Protein AF-A0A3D0T2S0-F1 (afdb_monomer_lite)

Sequence (102 aa):
MVLVGLLALAGGIALRSLQPLTLNTVQGQPFSWQSEQWTVVNFFAEWCQPCLREIPELNHVYNDQQFRVLGVSFDELDNEALSGVVARQNIRFPVVISEAVA

Foldseek 3Di:
DVVVVVVVVVVVVVVVVDDFDWAQFLVRDIDTDDPVFAEAEQEDEPPRVVSLVCQVVLVVVCVVVNHAYEYEYADPDDSVVVVVVCVVSVRPHTYHYPDPPD

Secondary structure (DSSP, 8-state):
-HHHHHHHHHHHHHHGGG---EE--TTS--EE--TTS-EEEEEE-TT-HHHHHHHHHHHHHHHTSSSEEEEEE-S---HHHHHHHHHHTT--S-EEESS---

Radius of gyration: 18.54 Å; chains: 1; bounding box: 30×46×54 Å

Structure (mmCIF, N/CA/C/O backbone):
data_AF-A0A3D0T2S0-F1
#
_entry.id   AF-A0A3D0T2S0-F1
#
loop_
_atom_site.group_PDB
_atom_site.id
_atom_site.type_symbol
_atom_site.label_atom_id
_atom_site.label_alt_id
_atom_site.label_comp_id
_atom_site.label_asym_id
_atom_site.label_entity_id
_atom_site.label_seq_id
_atom_site.pdbx_PDB_ins_code
_atom_site.Cartn_x
_atom_site.Cartn_y
_atom_site.Cartn_z
_atom_site.occupancy
_atom_site.B_iso_or_equiv
_atom_site.auth_seq_id
_atom_site.auth_comp_id
_atom_site.auth_asym_id
_atom_site.auth_atom_id
_atom_site.pdbx_PDB_model_num
ATOM 1 N N . MET A 1 1 ? 2.725 31.513 39.242 1.00 60.69 1 MET A N 1
ATOM 2 C CA . MET A 1 1 ? 3.472 31.310 37.977 1.00 60.69 1 MET A CA 1
ATOM 3 C C . MET A 1 1 ? 3.993 29.879 37.812 1.00 60.69 1 MET A C 1
ATOM 5 O O . MET A 1 1 ? 3.840 29.342 36.729 1.00 60.69 1 MET A O 1
ATOM 9 N N . VAL A 1 2 ? 4.512 29.220 38.860 1.00 59.00 2 VAL A N 1
ATOM 10 C CA . VAL A 1 2 ? 4.987 27.815 38.787 1.00 59.00 2 VAL A CA 1
ATOM 11 C C . VAL A 1 2 ? 3.860 26.806 38.492 1.00 59.00 2 VAL A C 1
ATOM 13 O O . VAL A 1 2 ? 4.041 25.901 37.686 1.00 59.00 2 VAL A O 1
ATOM 16 N N . LEU A 1 3 ? 2.664 27.008 39.064 1.00 56.19 3 LEU A N 1
ATOM 17 C CA . LEU A 1 3 ? 1.508 26.119 38.858 1.00 56.19 3 LEU A CA 1
ATOM 18 C C . LEU A 1 3 ? 0.993 26.112 37.402 1.00 56.19 3 LEU A C 1
ATOM 20 O O . LEU A 1 3 ? 0.578 25.078 36.896 1.00 56.19 3 LEU A O 1
ATOM 24 N N . VAL A 1 4 ? 1.061 27.262 36.718 1.00 61.06 4 VAL A N 1
ATOM 25 C CA . VAL A 1 4 ? 0.673 27.401 35.301 1.00 61.06 4 VAL A CA 1
ATOM 26 C C . VAL A 1 4 ? 1.690 26.700 34.396 1.00 61.06 4 VAL A C 1
ATOM 28 O O . VAL A 1 4 ? 1.302 26.026 33.448 1.00 61.06 4 VAL A O 1
ATOM 31 N N . GLY A 1 5 ? 2.983 26.792 34.732 1.00 59.94 5 GLY A N 1
ATOM 32 C CA . GLY A 1 5 ? 4.043 26.059 34.037 1.00 59.94 5 GLY A CA 1
ATOM 33 C C . GLY A 1 5 ? 3.884 24.541 34.157 1.00 59.94 5 GLY A C 1
ATOM 34 O O . GLY A 1 5 ? 3.972 23.840 33.155 1.00 59.94 5 GLY A O 1
ATOM 35 N N . LEU A 1 6 ? 3.565 24.033 35.352 1.00 61.97 6 LEU A N 1
ATOM 36 C CA . LEU A 1 6 ? 3.347 22.598 35.583 1.00 61.97 6 LEU A CA 1
ATOM 37 C C . LEU A 1 6 ? 2.117 22.050 34.840 1.00 61.97 6 LEU A C 1
ATOM 39 O O . LEU A 1 6 ? 2.186 20.952 34.293 1.00 61.97 6 LEU A O 1
ATOM 43 N N . LEU A 1 7 ? 1.025 22.818 34.755 1.00 62.75 7 LEU A N 1
ATOM 44 C CA . LEU A 1 7 ? -0.159 22.439 33.973 1.00 62.75 7 LEU A CA 1
ATOM 45 C C . LEU A 1 7 ? 0.120 22.424 32.461 1.00 62.75 7 LEU A C 1
ATOM 47 O O . LEU A 1 7 ? -0.331 21.513 31.770 1.00 62.75 7 LEU A O 1
ATOM 51 N N . ALA A 1 8 ? 0.901 23.380 31.949 1.00 63.44 8 ALA A N 1
ATOM 52 C CA . ALA A 1 8 ? 1.298 23.411 30.540 1.00 63.44 8 ALA A CA 1
ATOM 53 C C . ALA A 1 8 ? 2.233 22.244 30.166 1.00 63.44 8 ALA A C 1
ATOM 55 O O . ALA A 1 8 ? 2.072 21.640 29.106 1.00 63.44 8 ALA A O 1
ATOM 56 N N . LEU A 1 9 ? 3.170 21.883 31.050 1.00 61.19 9 LEU A N 1
ATOM 57 C CA . LEU A 1 9 ? 4.047 20.722 30.868 1.00 61.19 9 LEU A CA 1
ATOM 58 C C . LEU A 1 9 ? 3.275 19.395 30.941 1.00 61.19 9 LEU A C 1
ATOM 60 O O . LEU A 1 9 ? 3.466 18.543 30.077 1.00 61.19 9 LEU A O 1
ATOM 64 N N . ALA A 1 10 ? 2.365 19.230 31.904 1.00 61.44 10 ALA A N 1
ATOM 65 C CA . ALA A 1 10 ? 1.532 18.028 31.999 1.00 61.44 10 ALA A CA 1
ATOM 66 C C . ALA A 1 10 ? 0.584 17.877 30.792 1.00 61.44 10 ALA A C 1
ATOM 68 O O . ALA A 1 10 ? 0.451 16.783 30.244 1.00 61.44 10 ALA A O 1
ATOM 69 N N . GLY A 1 11 ? -0.019 18.979 30.329 1.00 60.50 11 GLY A N 1
ATOM 70 C CA . GLY A 1 11 ? -0.871 18.989 29.137 1.00 60.50 11 GLY A CA 1
ATOM 71 C C . GLY A 1 11 ? -0.105 18.692 27.843 1.00 60.50 11 GLY A C 1
ATOM 72 O O . GLY A 1 11 ? -0.566 17.900 27.024 1.00 60.50 11 GLY A O 1
ATOM 73 N N . GLY A 1 12 ? 1.092 19.264 27.670 1.00 60.34 12 GLY A N 1
ATOM 74 C CA . GLY A 1 12 ? 1.917 19.065 26.472 1.00 60.34 12 GLY A CA 1
ATOM 75 C C . GL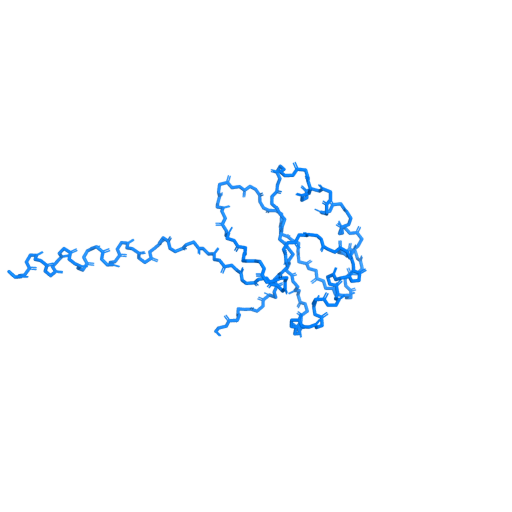Y A 1 12 ? 2.483 17.648 26.319 1.00 60.34 12 GLY A C 1
ATOM 76 O O . GLY A 1 12 ? 2.646 17.172 25.195 1.00 60.34 12 GLY A O 1
ATOM 77 N N . ILE A 1 13 ? 2.747 16.950 27.429 1.00 60.81 13 ILE A N 1
ATOM 78 C CA . ILE A 1 13 ? 3.229 15.558 27.415 1.00 60.81 13 ILE A CA 1
ATOM 79 C C . ILE A 1 13 ? 2.092 14.585 27.056 1.00 60.81 13 ILE A C 1
ATOM 81 O O . ILE A 1 13 ? 2.321 13.637 26.308 1.00 60.81 13 ILE A O 1
ATOM 85 N N . ALA A 1 14 ? 0.859 14.843 27.509 1.00 58.25 14 ALA A N 1
ATOM 86 C CA . ALA A 1 14 ? -0.297 13.988 27.217 1.00 58.25 14 ALA A CA 1
ATOM 87 C C . ALA A 1 14 ? -0.742 14.031 25.738 1.00 58.25 14 ALA A C 1
ATOM 89 O O . ALA A 1 14 ? -1.248 13.042 25.214 1.00 58.25 14 ALA A O 1
ATOM 90 N N . LEU A 1 15 ? -0.522 15.152 25.040 1.00 55.84 15 LEU A N 1
ATOM 91 C CA . LEU A 1 15 ? -0.976 15.363 23.655 1.00 55.84 15 LEU A CA 1
ATOM 92 C C . LEU A 1 15 ? -0.109 14.684 22.580 1.00 55.84 15 LEU A C 1
ATOM 94 O O . LEU A 1 15 ? -0.592 14.452 21.474 1.00 55.84 15 LEU A O 1
ATOM 98 N N . ARG A 1 16 ? 1.150 14.332 22.872 1.00 54.25 16 ARG A N 1
ATOM 99 C CA . ARG A 1 16 ? 2.041 13.695 21.877 1.00 54.25 16 ARG A CA 1
ATOM 100 C C . ARG A 1 16 ? 1.653 12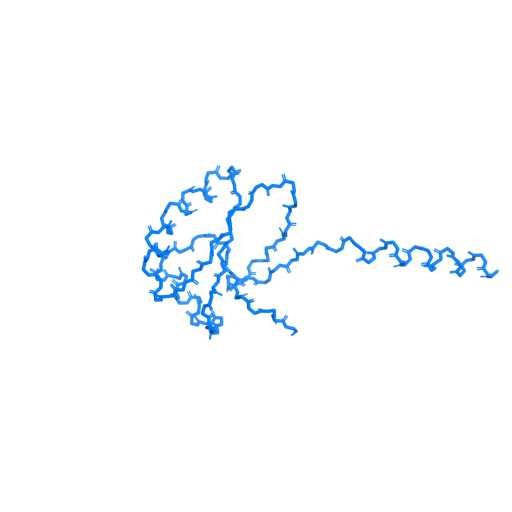.257 21.534 1.00 54.25 16 ARG A C 1
ATOM 102 O O . ARG A 1 16 ? 1.985 11.787 20.455 1.00 54.25 16 ARG A O 1
ATOM 109 N N . SER A 1 17 ? 0.953 11.563 22.430 1.00 57.41 17 SER A N 1
ATOM 110 C CA . SER A 1 17 ? 0.663 10.131 22.285 1.00 57.41 17 SER A CA 1
ATOM 111 C C . SER A 1 17 ? -0.529 9.811 21.369 1.00 57.41 17 SER A C 1
ATOM 113 O O . SER A 1 17 ? -0.819 8.636 21.167 1.00 57.41 17 SER A O 1
ATOM 115 N N . LEU A 1 18 ? -1.245 10.819 20.855 1.00 62.34 18 LEU A N 1
ATOM 116 C CA . LEU A 1 18 ? -2.545 10.640 20.189 1.00 62.34 18 LEU A CA 1
ATOM 117 C C . LEU A 1 18 ? -2.563 11.059 18.713 1.00 62.34 18 LEU A C 1
ATOM 119 O O . LEU A 1 18 ? -3.643 11.199 18.144 1.00 62.34 18 LEU A O 1
ATOM 123 N N . GLN A 1 19 ? -1.412 11.296 18.074 1.00 68.50 19 GLN A N 1
ATOM 124 C CA . GLN A 1 19 ? -1.433 11.622 16.646 1.00 68.50 19 GLN A CA 1
ATOM 125 C C . GLN A 1 19 ? -1.860 10.384 15.840 1.00 68.50 19 GLN A C 1
ATOM 127 O O . GLN A 1 19 ? -1.184 9.355 15.920 1.00 68.50 19 GLN A O 1
ATOM 132 N N . PRO A 1 20 ? -2.966 10.451 15.073 1.00 77.38 20 PRO A N 1
ATOM 133 C CA . PRO A 1 20 ? -3.375 9.342 14.229 1.00 77.38 20 PRO A CA 1
ATOM 134 C C . PRO A 1 20 ? -2.312 9.122 13.152 1.00 77.38 20 PRO A C 1
ATOM 136 O O . PRO A 1 20 ? -1.947 10.051 12.426 1.00 77.38 20 PRO A O 1
ATOM 139 N N . LEU A 1 21 ? -1.809 7.890 13.054 1.00 87.81 21 LEU A N 1
ATOM 140 C CA . LEU A 1 21 ? -0.868 7.507 12.008 1.00 87.81 21 LEU A CA 1
ATOM 141 C C . LEU A 1 21 ? -1.541 7.720 10.650 1.00 87.81 21 LEU A C 1
ATOM 143 O O . LEU A 1 21 ? -2.490 7.020 10.308 1.00 87.81 21 LEU A O 1
ATOM 147 N N . THR A 1 22 ? -1.060 8.697 9.889 1.00 90.50 22 THR A N 1
ATOM 148 C CA . THR A 1 22 ? -1.562 9.005 8.549 1.00 90.50 22 THR A CA 1
ATOM 149 C C . THR A 1 22 ? -0.467 8.710 7.540 1.00 90.50 22 THR A C 1
ATOM 151 O O . THR A 1 22 ? 0.661 9.169 7.699 1.00 90.50 22 THR A O 1
ATOM 154 N N . LEU A 1 23 ? -0.804 7.934 6.517 1.00 90.81 23 LEU A N 1
ATOM 155 C CA . LEU A 1 23 ? 0.101 7.529 5.453 1.00 90.81 23 LEU A CA 1
ATOM 156 C C . LEU A 1 23 ? -0.248 8.286 4.171 1.00 90.81 23 LEU A C 1
ATOM 158 O O . LEU A 1 23 ? -1.421 8.387 3.796 1.00 90.81 23 LEU A O 1
ATOM 162 N N . ASN A 1 24 ? 0.772 8.795 3.488 1.00 91.50 24 ASN A N 1
ATOM 163 C CA . ASN A 1 24 ? 0.613 9.417 2.180 1.00 91.50 24 ASN A CA 1
ATOM 164 C C . ASN A 1 24 ? 0.557 8.326 1.115 1.00 91.50 24 ASN A C 1
ATOM 166 O O . ASN A 1 24 ? 1.458 7.495 1.030 1.00 91.50 24 ASN A O 1
ATOM 170 N N . THR A 1 25 ? -0.506 8.323 0.319 1.00 94.19 25 THR A N 1
ATOM 171 C CA . THR A 1 25 ? -0.694 7.325 -0.734 1.00 94.19 25 THR A CA 1
ATOM 172 C C . THR A 1 25 ? -0.243 7.876 -2.074 1.00 94.19 25 THR A C 1
ATOM 174 O O . THR A 1 25 ? -0.296 9.087 -2.307 1.00 94.19 25 THR A O 1
ATOM 177 N N . VAL A 1 26 ? 0.144 6.988 -2.986 1.00 93.88 26 VAL A N 1
ATOM 178 C CA . VAL A 1 26 ? 0.533 7.383 -4.350 1.00 93.88 26 VAL A CA 1
ATOM 179 C C . VAL A 1 26 ? -0.629 7.972 -5.146 1.00 93.88 26 VAL A C 1
ATOM 181 O O . VAL A 1 26 ? -0.420 8.784 -6.038 1.00 93.88 26 VAL A O 1
ATOM 184 N N . GLN A 1 27 ? -1.869 7.627 -4.784 1.00 93.06 27 GLN A N 1
ATOM 185 C CA . GLN A 1 27 ? -3.075 8.204 -5.380 1.00 93.06 27 GLN A CA 1
ATOM 186 C C . GLN A 1 27 ? -3.408 9.608 -4.833 1.00 93.06 27 GLN A C 1
ATOM 188 O O . GLN A 1 27 ? -4.388 10.220 -5.262 1.00 93.06 27 GLN A O 1
ATOM 193 N N . GLY A 1 28 ? -2.642 10.119 -3.861 1.00 89.69 28 GLY A N 1
ATOM 194 C CA . GLY A 1 28 ? -2.836 11.442 -3.259 1.00 89.69 28 GLY A CA 1
ATOM 195 C C . GLY A 1 28 ? -3.963 11.526 -2.222 1.00 89.69 28 GLY A C 1
ATOM 196 O O . GLY A 1 28 ? -4.257 12.613 -1.730 1.00 89.69 28 GLY A O 1
ATOM 197 N N . GLN A 1 29 ? -4.597 10.405 -1.868 1.00 87.31 29 GLN A N 1
ATOM 198 C CA . GLN A 1 29 ? -5.617 10.347 -0.814 1.00 87.31 29 GLN A CA 1
ATOM 199 C C . GLN A 1 29 ? -4.988 9.839 0.489 1.00 87.31 29 GLN A C 1
ATOM 201 O O . GLN A 1 29 ? -4.547 8.693 0.517 1.00 87.31 29 GLN A O 1
ATOM 206 N N . PRO A 1 30 ? -4.913 10.623 1.575 1.00 90.12 30 PRO A N 1
ATOM 207 C CA . PRO A 1 30 ? -4.263 10.168 2.801 1.00 90.12 30 PRO A CA 1
ATOM 208 C C . PRO A 1 30 ? -4.998 8.968 3.415 1.00 90.12 30 PRO A C 1
ATOM 210 O O . PRO A 1 30 ? -6.226 8.961 3.529 1.00 90.12 30 PRO A O 1
ATOM 213 N N . PHE A 1 31 ? -4.245 7.963 3.859 1.00 92.94 31 PHE A N 1
ATOM 214 C CA . PHE A 1 31 ? -4.781 6.819 4.591 1.00 92.94 31 PHE A CA 1
ATOM 215 C C . PHE A 1 31 ? -4.552 7.010 6.091 1.00 92.94 31 PHE A C 1
ATOM 217 O O . PHE A 1 31 ? -3.427 6.920 6.571 1.00 92.94 31 PHE A O 1
ATOM 224 N N . SER A 1 32 ? -5.622 7.257 6.846 1.00 92.50 32 SER A N 1
ATOM 225 C CA . SER A 1 32 ? -5.557 7.365 8.310 1.00 92.50 32 SER A CA 1
ATOM 226 C C . SER A 1 32 ? -5.746 5.999 8.967 1.00 92.50 32 SER A C 1
ATOM 228 O O . SER A 1 32 ? -6.766 5.340 8.750 1.00 92.50 32 SER A O 1
ATOM 230 N N . TRP A 1 33 ? -4.781 5.540 9.756 1.00 91.19 33 TRP A N 1
ATOM 231 C CA . TRP A 1 33 ? -4.866 4.284 10.496 1.00 91.19 33 TRP A CA 1
ATOM 232 C C . TRP A 1 33 ? -5.988 4.327 11.544 1.00 91.19 33 TRP A C 1
ATOM 234 O O . TRP A 1 33 ? -6.173 5.331 12.226 1.00 91.19 33 TRP A O 1
ATOM 244 N N . GLN A 1 34 ? -6.736 3.227 11.672 1.00 90.75 34 GLN A N 1
ATOM 245 C CA . GLN A 1 34 ? -7.820 3.076 12.653 1.00 90.75 34 GLN A CA 1
ATOM 246 C C . GLN A 1 34 ? -7.692 1.705 13.312 1.00 90.75 34 GLN A C 1
ATOM 248 O O . GLN A 1 34 ? -7.852 0.686 12.641 1.00 90.75 34 GLN A O 1
ATOM 253 N N . SER A 1 35 ? -7.389 1.682 14.609 1.00 87.94 35 SER A N 1
ATOM 254 C CA . SER A 1 35 ? -7.200 0.456 15.396 1.00 87.94 35 SER A CA 1
ATOM 255 C C . SER A 1 35 ? -8.481 -0.353 15.581 1.00 87.94 35 SER A C 1
ATOM 257 O O . SER A 1 35 ? -8.420 -1.555 15.825 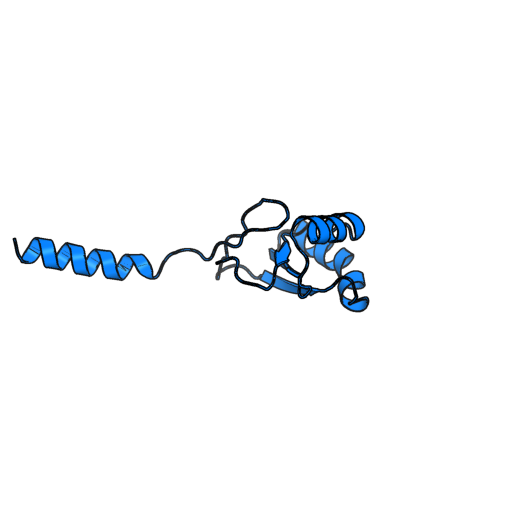1.00 87.94 35 SER A O 1
ATOM 259 N N . GLU A 1 36 ? -9.637 0.294 15.471 1.00 90.44 36 GLU A N 1
ATOM 260 C CA . GLU A 1 36 ? -10.951 -0.293 15.734 1.00 90.44 36 GLU A CA 1
ATOM 261 C C . GLU A 1 36 ? -11.542 -0.986 14.496 1.00 90.44 36 GLU A C 1
ATOM 263 O O . GLU A 1 36 ? -12.585 -1.633 14.596 1.00 90.44 36 GLU A O 1
ATOM 268 N N . GLN A 1 37 ? -10.900 -0.854 13.327 1.00 90.75 37 GLN A N 1
ATOM 269 C CA . GLN A 1 37 ? -11.358 -1.434 12.065 1.00 90.75 37 GLN A CA 1
ATOM 270 C C . GLN A 1 37 ? -10.352 -2.445 11.517 1.00 90.75 37 GLN A C 1
ATOM 272 O O . GLN A 1 37 ? -9.161 -2.164 11.371 1.00 90.75 37 GLN A O 1
ATOM 277 N N . TRP A 1 38 ? -10.856 -3.617 11.136 1.00 94.62 38 TRP A N 1
ATOM 278 C CA . TRP A 1 38 ? -10.054 -4.637 10.473 1.00 94.62 38 TRP A CA 1
ATOM 279 C C . TRP A 1 38 ? -9.501 -4.105 9.148 1.00 94.62 38 TRP A C 1
ATOM 281 O O . TRP A 1 38 ? -10.250 -3.671 8.268 1.00 94.62 38 TRP A O 1
ATOM 291 N N . THR A 1 39 ? -8.176 -4.145 9.021 1.00 95.69 39 THR A N 1
ATOM 292 C CA . THR A 1 39 ? -7.448 -3.691 7.835 1.00 95.69 39 THR A CA 1
ATOM 293 C C . THR A 1 39 ? -6.634 -4.845 7.270 1.00 95.69 39 THR A C 1
ATOM 295 O O . THR A 1 39 ? -5.758 -5.379 7.947 1.00 95.69 39 THR A O 1
ATOM 298 N N . VAL A 1 40 ? -6.911 -5.217 6.023 1.00 96.44 40 VAL A N 1
ATOM 299 C CA . VAL A 1 40 ? -6.089 -6.146 5.247 1.00 96.44 40 VAL A CA 1
ATOM 300 C C . VAL A 1 40 ? -4.913 -5.367 4.675 1.00 96.44 40 VAL A C 1
ATOM 302 O O . VAL A 1 40 ? -5.104 -4.407 3.929 1.00 96.44 40 VAL A O 1
ATOM 305 N N . VAL A 1 41 ? -3.697 -5.777 5.023 1.00 95.81 41 VAL A N 1
ATOM 306 C CA . VAL A 1 41 ? -2.469 -5.190 4.482 1.00 95.81 41 VAL A CA 1
ATOM 307 C C . VAL A 1 41 ? -1.863 -6.173 3.493 1.00 95.81 41 VAL A C 1
ATOM 309 O O . VAL A 1 41 ? -1.511 -7.291 3.868 1.00 95.81 41 VAL A O 1
ATOM 312 N N . ASN A 1 42 ? -1.751 -5.761 2.235 1.00 96.44 42 ASN A N 1
ATOM 313 C CA . ASN A 1 42 ? -1.136 -6.555 1.180 1.00 96.44 42 ASN A CA 1
ATOM 314 C C . ASN A 1 42 ? 0.212 -5.938 0.803 1.00 96.44 42 ASN A C 1
ATOM 316 O O . ASN A 1 42 ? 0.268 -4.827 0.281 1.00 96.44 42 ASN A O 1
ATOM 320 N N . PHE A 1 43 ? 1.292 -6.662 1.080 1.00 95.69 43 PHE A N 1
ATOM 321 C CA . PHE A 1 43 ? 2.615 -6.319 0.574 1.00 95.69 43 PHE A CA 1
ATOM 322 C C . PHE A 1 43 ? 2.761 -6.913 -0.822 1.00 95.69 43 PHE A C 1
ATOM 324 O O . PHE A 1 43 ? 2.608 -8.123 -0.992 1.00 95.69 43 PHE A O 1
ATOM 331 N N . PHE A 1 44 ? 3.041 -6.074 -1.814 1.00 96.62 44 PHE A N 1
ATOM 332 C CA . PHE A 1 44 ? 3.136 -6.502 -3.206 1.00 96.62 44 PHE A CA 1
ATOM 333 C C . PHE A 1 44 ? 4.316 -5.852 -3.919 1.00 96.62 44 PHE A C 1
ATOM 335 O O . PHE A 1 44 ? 4.917 -4.898 -3.435 1.00 96.62 44 PHE A O 1
ATOM 342 N N . ALA A 1 45 ? 4.626 -6.392 -5.090 1.00 95.56 45 ALA A N 1
ATOM 343 C CA . ALA A 1 45 ? 5.645 -5.891 -5.994 1.00 95.56 45 ALA A CA 1
ATOM 344 C C . ALA A 1 45 ? 5.233 -6.186 -7.442 1.00 95.56 45 ALA A C 1
ATOM 346 O O . ALA A 1 45 ? 4.472 -7.130 -7.686 1.00 95.56 45 ALA A O 1
ATOM 347 N N . GLU A 1 46 ? 5.761 -5.441 -8.410 1.00 92.75 46 GLU A N 1
ATOM 348 C CA . GLU A 1 46 ? 5.504 -5.648 -9.841 1.00 92.75 46 GLU A CA 1
ATOM 349 C C . GLU A 1 46 ? 5.973 -7.036 -10.313 1.00 92.75 46 GLU A C 1
ATOM 351 O O . GLU A 1 46 ? 5.341 -7.665 -11.166 1.00 92.75 46 GLU A O 1
ATOM 356 N N . TRP A 1 47 ? 7.036 -7.568 -9.709 1.00 93.38 47 TRP A N 1
ATOM 357 C CA . TRP A 1 47 ? 7.525 -8.922 -9.982 1.00 93.38 47 TRP A CA 1
ATOM 358 C C . TRP A 1 47 ? 6.783 -10.013 -9.190 1.00 93.38 47 TRP A C 1
ATOM 360 O O . TRP A 1 47 ? 6.925 -11.200 -9.501 1.00 93.38 47 TRP A O 1
ATOM 370 N N . CYS A 1 48 ? 5.959 -9.659 -8.196 1.00 96.38 48 CYS A N 1
ATOM 371 C CA . CYS A 1 48 ? 5.221 -10.633 -7.391 1.00 96.38 48 CYS A CA 1
ATOM 372 C C . CYS A 1 48 ? 3.923 -11.077 -8.087 1.00 96.38 48 CYS A C 1
ATOM 374 O O . CYS A 1 48 ? 2.818 -10.697 -7.708 1.00 96.38 48 CYS A O 1
ATOM 376 N N . GLN A 1 49 ? 4.037 -11.957 -9.081 1.00 96.06 49 GLN A N 1
ATOM 377 C CA . GLN A 1 49 ? 2.879 -12.524 -9.785 1.00 96.06 49 GLN A CA 1
ATOM 378 C C . GLN A 1 49 ? 1.752 -13.087 -8.894 1.00 96.06 49 GLN A C 1
ATOM 380 O O . GLN A 1 49 ? 0.593 -12.815 -9.202 1.00 96.06 49 GLN A O 1
ATOM 385 N N . PRO A 1 50 ? 2.006 -13.869 -7.823 1.00 96.62 50 PRO A N 1
ATOM 386 C CA . PRO A 1 50 ? 0.920 -14.294 -6.939 1.00 96.62 50 PRO A CA 1
ATOM 387 C C . PRO A 1 50 ? 0.208 -13.112 -6.271 1.00 96.62 50 PRO A C 1
ATOM 389 O O . PRO A 1 50 ? -1.016 -13.092 -6.303 1.00 96.62 50 PRO A O 1
ATOM 392 N N . CYS A 1 51 ? 0.942 -12.100 -5.792 1.00 96.94 51 CYS A N 1
ATOM 393 C CA . CYS A 1 51 ? 0.353 -10.891 -5.213 1.00 96.94 51 CYS A CA 1
ATOM 394 C C . CYS A 1 51 ? -0.564 -10.178 -6.223 1.00 96.94 51 CYS A C 1
ATOM 396 O O . CYS A 1 51 ? -1.678 -9.780 -5.894 1.00 96.94 51 CYS A O 1
ATOM 398 N N . LEU A 1 52 ? -0.127 -10.062 -7.484 1.00 96.81 52 LEU A N 1
ATOM 399 C CA . LEU A 1 52 ? -0.921 -9.406 -8.527 1.00 96.81 52 LEU A CA 1
ATOM 400 C C . LEU A 1 52 ? -2.216 -10.167 -8.850 1.00 96.81 52 LEU A C 1
ATOM 402 O O . LEU A 1 52 ? -3.244 -9.546 -9.118 1.00 96.81 52 LEU A O 1
ATOM 406 N N . ARG A 1 53 ? -2.200 -11.506 -8.782 1.00 97.81 53 ARG A N 1
ATOM 407 C CA . ARG A 1 53 ? -3.410 -12.326 -8.973 1.00 97.81 53 ARG A CA 1
ATOM 408 C C . ARG A 1 53 ? -4.449 -12.140 -7.868 1.00 97.81 53 ARG A C 1
ATOM 410 O O . ARG A 1 53 ? -5.613 -12.436 -8.110 1.00 97.81 53 ARG A O 1
ATOM 417 N N . GLU A 1 54 ? -4.052 -11.659 -6.693 1.00 97.94 54 GLU A N 1
ATOM 418 C CA . GLU A 1 54 ? -4.953 -11.415 -5.558 1.00 97.94 54 GLU A CA 1
ATOM 419 C C . GLU A 1 54 ? -5.649 -10.045 -5.634 1.00 97.94 54 GLU A C 1
ATOM 421 O O . GLU A 1 54 ? -6.694 -9.851 -5.013 1.00 97.94 54 GLU A O 1
ATOM 426 N N . ILE A 1 55 ? -5.128 -9.100 -6.428 1.00 98.19 55 ILE A N 1
ATOM 427 C CA . ILE A 1 55 ? -5.667 -7.731 -6.543 1.00 98.19 55 ILE A CA 1
ATOM 428 C C . ILE A 1 55 ? -7.172 -7.691 -6.874 1.00 98.19 55 ILE A C 1
ATOM 430 O O . ILE A 1 55 ? -7.876 -6.887 -6.258 1.00 98.19 55 ILE A O 1
ATOM 434 N N . PRO A 1 56 ? -7.719 -8.514 -7.794 1.00 97.94 56 PRO A N 1
ATOM 435 C CA . PRO A 1 56 ? -9.156 -8.518 -8.069 1.00 97.94 56 PRO A CA 1
ATOM 436 C C . PRO A 1 56 ? -10.011 -8.849 -6.839 1.00 97.94 56 PRO A C 1
ATOM 438 O O . PRO A 1 56 ? -11.028 -8.194 -6.614 1.00 97.94 56 PRO A O 1
ATOM 441 N N . GLU A 1 57 ? -9.570 -9.799 -6.014 1.00 97.62 57 GLU A N 1
ATOM 442 C CA . GLU A 1 57 ? -10.268 -10.191 -4.785 1.00 97.62 57 GLU A CA 1
ATOM 443 C C . GLU A 1 57 ? -10.144 -9.101 -3.715 1.00 97.62 57 GLU A C 1
ATOM 445 O O . GLU A 1 57 ? -11.122 -8.731 -3.069 1.00 97.62 57 GLU A O 1
ATOM 450 N N . LEU A 1 58 ? -8.962 -8.494 -3.583 1.00 98.06 58 LEU A N 1
ATOM 451 C CA . LEU A 1 58 ? -8.752 -7.363 -2.675 1.00 98.06 58 LEU A CA 1
ATOM 452 C C . LEU A 1 58 ? -9.590 -6.139 -3.073 1.00 98.06 58 LEU A C 1
ATOM 454 O O . LEU A 1 58 ? -10.117 -5.435 -2.212 1.00 98.06 58 LEU A O 1
ATOM 458 N N . ASN A 1 59 ? -9.770 -5.905 -4.374 1.00 98.00 59 ASN A N 1
ATOM 459 C CA . ASN A 1 59 ? -10.678 -4.881 -4.882 1.00 98.00 59 ASN A CA 1
ATOM 460 C C . ASN A 1 59 ? -12.141 -5.180 -4.523 1.00 98.00 59 ASN A C 1
ATOM 462 O O . ASN A 1 59 ? -12.889 -4.241 -4.243 1.00 98.00 59 ASN A O 1
ATOM 466 N N . HIS A 1 60 ? -12.556 -6.451 -4.537 1.00 97.06 60 HIS A N 1
ATOM 467 C CA . HIS A 1 60 ? -13.899 -6.850 -4.113 1.00 97.06 60 HIS A CA 1
ATOM 468 C C . HIS A 1 60 ? -14.104 -6.573 -2.619 1.00 97.06 60 HIS A C 1
ATOM 470 O O . HIS A 1 60 ? -15.034 -5.854 -2.260 1.00 97.06 60 HIS A O 1
ATOM 476 N N . VAL A 1 61 ? -13.162 -7.012 -1.778 1.00 95.62 61 VAL A N 1
ATOM 477 C CA . VAL A 1 61 ? -13.171 -6.760 -0.326 1.00 95.62 61 VAL A CA 1
ATOM 478 C C . VAL A 1 61 ? -13.225 -5.262 -0.008 1.00 95.62 61 VAL A C 1
ATOM 480 O O . VAL A 1 61 ? -14.003 -4.838 0.846 1.00 95.62 61 VAL A O 1
ATOM 483 N N . TYR A 1 62 ? -12.431 -4.447 -0.708 1.00 96.06 62 TYR A N 1
ATOM 484 C CA . TYR A 1 62 ? -12.432 -2.994 -0.530 1.00 96.06 62 TYR A CA 1
ATOM 485 C C . TYR A 1 62 ? -13.785 -2.360 -0.890 1.00 96.06 62 TYR A C 1
ATOM 487 O O . TYR A 1 62 ? -14.245 -1.439 -0.215 1.00 96.06 62 TYR A O 1
ATOM 495 N N . ASN A 1 63 ? -14.442 -2.863 -1.938 1.00 96.00 63 ASN A N 1
ATOM 496 C CA . ASN A 1 63 ? -15.729 -2.350 -2.397 1.00 96.00 63 ASN A CA 1
ATOM 497 C C . ASN A 1 63 ? -16.899 -2.733 -1.480 1.00 96.00 63 ASN A C 1
ATOM 499 O O . ASN A 1 63 ? -17.862 -1.974 -1.384 1.00 96.00 63 ASN A O 1
ATOM 503 N N . ASP A 1 64 ? -16.816 -3.873 -0.796 1.00 93.50 64 ASP A N 1
ATOM 504 C CA . ASP A 1 64 ? -17.864 -4.343 0.116 1.00 93.50 64 ASP A CA 1
ATOM 505 C C . ASP A 1 64 ? -17.894 -3.561 1.444 1.00 93.50 64 ASP A C 1
ATOM 507 O O . ASP A 1 64 ? -18.820 -3.717 2.238 1.00 93.50 64 ASP A O 1
ATOM 511 N N . GLN A 1 65 ? -16.897 -2.697 1.688 1.00 89.12 65 GLN A N 1
ATOM 512 C CA . GLN A 1 65 ? -16.790 -1.773 2.832 1.00 89.12 65 GLN A CA 1
ATOM 513 C C . GLN A 1 65 ? -16.809 -2.433 4.224 1.00 89.12 65 GLN A C 1
ATOM 515 O O . GLN A 1 65 ? -16.815 -1.737 5.238 1.00 89.12 65 GLN A O 1
ATOM 520 N N . GLN A 1 66 ? -16.783 -3.766 4.300 1.00 90.00 66 GLN A N 1
ATOM 521 C CA . GLN A 1 66 ? -16.694 -4.506 5.563 1.00 90.00 66 GLN A CA 1
ATOM 522 C C . GLN A 1 66 ? -15.284 -4.470 6.157 1.00 90.00 66 GLN A C 1
ATOM 524 O O . GLN A 1 66 ? -15.115 -4.547 7.373 1.00 90.00 66 GLN A O 1
ATOM 529 N N . PHE A 1 67 ? -14.278 -4.347 5.292 1.00 93.44 67 PHE A N 1
ATOM 530 C CA . PHE A 1 67 ? -12.872 -4.301 5.657 1.00 93.44 67 PHE A CA 1
ATOM 531 C C . PHE A 1 67 ? -12.197 -3.128 4.968 1.00 93.44 67 PHE A C 1
ATOM 533 O O . PHE A 1 67 ? -12.560 -2.722 3.862 1.00 93.44 67 PHE A O 1
ATOM 540 N N . ARG A 1 68 ? -11.153 -2.616 5.608 1.00 95.69 68 ARG A N 1
ATOM 541 C CA . ARG A 1 68 ? -10.223 -1.699 4.959 1.00 95.69 68 ARG A CA 1
ATOM 542 C C . ARG A 1 68 ? -9.154 -2.509 4.239 1.00 95.69 68 ARG A C 1
ATOM 544 O O . ARG A 1 68 ? -8.779 -3.583 4.704 1.00 95.69 68 ARG A O 1
ATOM 551 N N . VAL A 1 69 ? -8.621 -1.972 3.149 1.00 97.25 69 VAL A N 1
ATOM 552 C CA . VAL A 1 69 ? -7.502 -2.578 2.419 1.00 97.25 69 VAL A CA 1
ATOM 553 C C . VAL A 1 69 ? -6.417 -1.526 2.225 1.00 97.25 69 VAL A C 1
ATOM 555 O O . VAL A 1 69 ? -6.723 -0.378 1.898 1.00 97.25 69 VAL A O 1
ATOM 558 N N . LEU A 1 70 ? -5.166 -1.915 2.455 1.00 97.38 70 LEU A N 1
ATOM 559 C CA . LEU A 1 70 ? -3.979 -1.098 2.224 1.00 97.38 70 LEU A CA 1
ATOM 560 C C . LEU A 1 70 ? -2.953 -1.924 1.445 1.00 97.38 70 LEU A C 1
ATOM 562 O O . LEU A 1 70 ? -2.530 -2.985 1.904 1.00 97.38 70 LEU A O 1
ATOM 566 N N . GLY A 1 71 ? -2.541 -1.423 0.284 1.00 97.00 71 GLY A N 1
ATOM 567 C CA . GLY 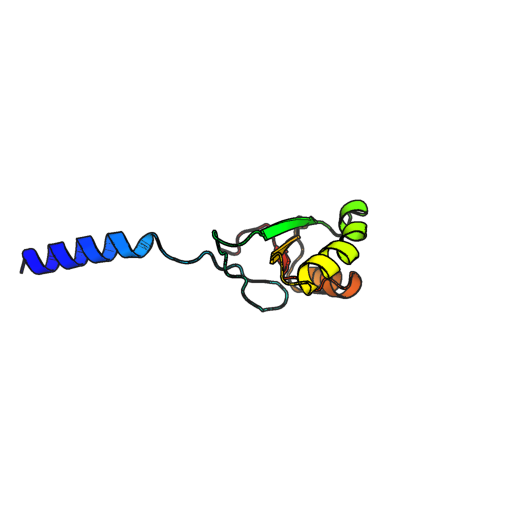A 1 71 ? -1.404 -1.961 -0.452 1.00 97.00 71 GLY A CA 1
ATOM 568 C C . GLY A 1 71 ? -0.109 -1.299 -0.000 1.00 97.00 71 GLY A C 1
ATOM 569 O O . GLY A 1 71 ? -0.042 -0.076 0.108 1.00 97.00 71 GLY A O 1
ATOM 570 N N . VAL A 1 72 ? 0.929 -2.092 0.227 1.00 96.00 72 VAL A N 1
ATOM 571 C CA . VAL A 1 72 ? 2.280 -1.605 0.503 1.00 96.00 72 VAL A CA 1
ATOM 572 C C . VAL A 1 72 ? 3.186 -2.116 -0.606 1.00 96.00 72 VAL A C 1
ATOM 574 O O . VAL A 1 72 ? 3.401 -3.323 -0.729 1.00 96.00 72 VAL A O 1
ATOM 577 N N . SER A 1 73 ? 3.690 -1.201 -1.430 1.00 95.19 73 SER A N 1
ATOM 578 C CA . SER A 1 73 ? 4.699 -1.529 -2.430 1.00 95.19 73 SER A CA 1
ATOM 579 C C . SER A 1 73 ? 5.995 -1.879 -1.718 1.00 95.19 73 SER A C 1
ATOM 581 O O . SER A 1 73 ? 6.534 -1.050 -0.986 1.00 95.19 73 SER A O 1
ATOM 583 N N . PHE A 1 74 ? 6.468 -3.101 -1.931 1.00 93.19 74 PHE A N 1
ATOM 584 C CA . PHE A 1 74 ? 7.792 -3.552 -1.515 1.00 93.19 74 PHE A CA 1
ATOM 585 C C . PHE A 1 74 ? 8.881 -3.055 -2.472 1.00 93.19 74 PHE A C 1
ATOM 587 O O . PHE A 1 74 ? 10.044 -2.978 -2.092 1.00 93.19 74 PHE A O 1
ATOM 594 N N . ASP A 1 75 ? 8.518 -2.729 -3.715 1.00 88.31 75 ASP A N 1
ATOM 595 C CA . ASP A 1 75 ? 9.475 -2.176 -4.664 1.00 88.31 75 ASP A CA 1
ATOM 596 C C . ASP A 1 75 ? 9.877 -0.751 -4.279 1.00 88.31 75 ASP A C 1
ATOM 598 O O . ASP A 1 75 ? 9.028 0.065 -3.904 1.00 88.31 75 ASP A O 1
ATOM 602 N N . GLU A 1 76 ? 11.154 -0.436 -4.493 1.00 84.88 76 GLU A N 1
ATOM 603 C CA . GLU A 1 76 ? 11.737 0.910 -4.410 1.00 84.88 76 GLU A CA 1
ATOM 604 C C . GLU A 1 76 ? 11.378 1.743 -5.660 1.00 84.88 76 GLU A C 1
ATOM 606 O O . GLU A 1 76 ? 12.238 2.291 -6.352 1.00 84.88 76 GLU A O 1
ATOM 611 N N . LEU A 1 77 ? 10.089 1.788 -6.006 1.00 87.50 77 LEU A N 1
ATOM 612 C CA . LEU A 1 77 ? 9.575 2.621 -7.091 1.00 87.50 77 LEU A CA 1
ATOM 613 C C . LEU A 1 77 ? 9.315 4.040 -6.589 1.00 87.50 77 LEU A C 1
ATOM 615 O O . LEU A 1 77 ? 8.778 4.240 -5.499 1.00 87.50 77 LEU A O 1
ATOM 619 N N . ASP A 1 78 ? 9.612 5.029 -7.430 1.00 90.25 78 ASP A N 1
ATOM 620 C CA . ASP A 1 78 ? 9.097 6.375 -7.211 1.00 90.25 78 ASP A CA 1
ATOM 621 C C . ASP A 1 78 ? 7.563 6.424 -7.385 1.00 90.25 78 ASP A C 1
ATOM 623 O O . ASP A 1 78 ? 6.915 5.492 -7.877 1.00 90.25 78 ASP A O 1
ATOM 627 N N . ASN A 1 79 ? 6.961 7.541 -6.968 1.00 90.38 79 ASN A N 1
ATOM 628 C CA . ASN A 1 79 ? 5.509 7.717 -7.020 1.00 90.38 79 ASN A CA 1
ATOM 629 C C . ASN A 1 79 ? 4.937 7.615 -8.443 1.00 90.38 79 ASN A C 1
ATOM 631 O O . ASN A 1 79 ? 3.794 7.180 -8.597 1.00 90.38 79 ASN A O 1
ATOM 635 N N . GLU A 1 80 ? 5.684 8.019 -9.475 1.00 92.31 80 GLU A N 1
ATOM 636 C CA . GLU A 1 80 ? 5.210 7.992 -10.863 1.00 92.31 80 GLU A CA 1
ATOM 637 C C . GLU A 1 80 ? 5.173 6.552 -11.384 1.00 92.31 80 GLU A C 1
ATOM 639 O O . GLU A 1 80 ? 4.136 6.084 -11.869 1.00 92.31 80 GLU A O 1
ATOM 644 N N . ALA A 1 81 ? 6.268 5.816 -11.202 1.00 93.44 81 ALA A N 1
ATOM 645 C CA . ALA A 1 81 ? 6.372 4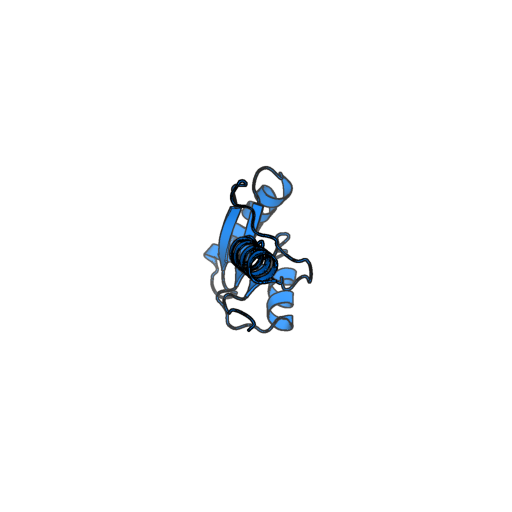.417 -11.580 1.00 93.44 81 ALA A CA 1
ATOM 646 C C . ALA A 1 81 ? 5.348 3.553 -10.826 1.00 93.44 81 ALA A C 1
ATOM 648 O O . ALA A 1 81 ? 4.638 2.753 -11.450 1.00 93.44 81 ALA A O 1
ATOM 649 N N . LEU A 1 82 ? 5.195 3.766 -9.513 1.00 94.69 82 LEU A N 1
ATOM 650 C CA . LEU A 1 82 ? 4.217 3.047 -8.695 1.00 94.69 82 LEU A CA 1
ATOM 651 C C . LEU A 1 82 ? 2.772 3.392 -9.085 1.00 94.69 82 LEU A C 1
ATOM 653 O O . LEU A 1 82 ? 1.933 2.494 -9.186 1.00 94.69 82 LEU A O 1
ATOM 657 N N . SER A 1 83 ? 2.476 4.655 -9.404 1.00 94.75 83 SER A N 1
ATOM 658 C CA . SER A 1 83 ? 1.166 5.040 -9.957 1.00 94.75 83 SER A CA 1
ATOM 659 C C . SER A 1 83 ? 0.876 4.325 -11.279 1.00 94.75 83 SER A C 1
ATOM 661 O O . SER A 1 83 ? -0.256 3.901 -11.528 1.00 94.75 83 SER A O 1
ATOM 663 N N . GLY A 1 84 ? 1.905 4.115 -12.105 1.00 95.81 84 GLY A N 1
ATOM 664 C CA . GLY A 1 84 ? 1.817 3.299 -13.310 1.00 95.81 84 GLY A CA 1
ATOM 665 C C . GLY A 1 84 ? 1.428 1.846 -13.020 1.00 95.81 84 GLY A C 1
ATOM 666 O O . GLY A 1 84 ? 0.563 1.303 -13.710 1.00 95.81 84 GLY A O 1
ATOM 667 N N . VAL A 1 85 ? 2.020 1.215 -12.000 1.00 95.25 85 VAL A N 1
ATOM 668 C CA . VAL A 1 85 ? 1.656 -0.153 -11.575 1.00 95.25 85 VAL A CA 1
ATOM 669 C C . VAL A 1 85 ? 0.211 -0.196 -11.073 1.00 95.25 85 VAL A C 1
ATOM 671 O O . VAL A 1 85 ? -0.561 -1.045 -11.522 1.00 95.25 85 VAL A O 1
ATOM 674 N N . VAL A 1 86 ? -0.178 0.750 -10.212 1.00 96.75 86 VAL A N 1
ATOM 675 C CA . VAL A 1 86 ? -1.549 0.888 -9.686 1.00 96.75 86 VAL A CA 1
ATOM 676 C C . VAL A 1 86 ? -2.570 0.959 -10.819 1.00 96.75 86 VAL A C 1
ATOM 678 O O . VAL A 1 86 ? -3.567 0.233 -10.794 1.00 96.75 86 VAL A O 1
ATOM 681 N N . ALA A 1 87 ? -2.298 1.771 -11.843 1.00 97.06 87 ALA A N 1
ATOM 682 C CA . ALA A 1 87 ? -3.165 1.897 -13.008 1.00 97.06 87 ALA A CA 1
ATOM 683 C C . ALA A 1 87 ? -3.212 0.606 -13.845 1.00 97.06 87 ALA A C 1
ATOM 685 O O . ALA A 1 87 ? -4.300 0.129 -14.171 1.00 97.06 87 ALA A O 1
ATOM 686 N N . ARG A 1 88 ? -2.054 0.003 -14.163 1.00 96.75 88 ARG A N 1
ATOM 687 C CA . ARG A 1 88 ? -1.972 -1.231 -14.974 1.00 96.75 88 ARG A CA 1
ATOM 688 C C . ARG A 1 88 ? -2.685 -2.413 -14.320 1.00 96.75 88 ARG A C 1
ATOM 690 O O . ARG A 1 88 ? -3.318 -3.199 -15.018 1.00 96.75 88 ARG A O 1
ATOM 697 N N . GLN A 1 89 ? -2.582 -2.531 -13.000 1.00 97.31 89 GLN A N 1
ATOM 698 C CA . GLN A 1 89 ? -3.175 -3.625 -12.227 1.00 97.31 89 GLN A CA 1
ATOM 699 C C . GLN A 1 89 ? -4.604 -3.323 -11.754 1.00 97.31 89 GLN A C 1
ATOM 701 O O . GLN A 1 89 ? -5.227 -4.162 -11.105 1.00 97.31 89 GLN A O 1
ATOM 706 N N . ASN A 1 90 ? -5.146 -2.144 -12.089 1.00 97.25 90 ASN A N 1
ATOM 707 C CA . ASN A 1 90 ? -6.468 -1.692 -11.658 1.00 97.25 90 ASN A CA 1
ATOM 708 C C . ASN A 1 90 ? -6.648 -1.783 -10.128 1.00 97.25 90 ASN A C 1
ATOM 710 O O . ASN A 1 90 ? -7.675 -2.267 -9.647 1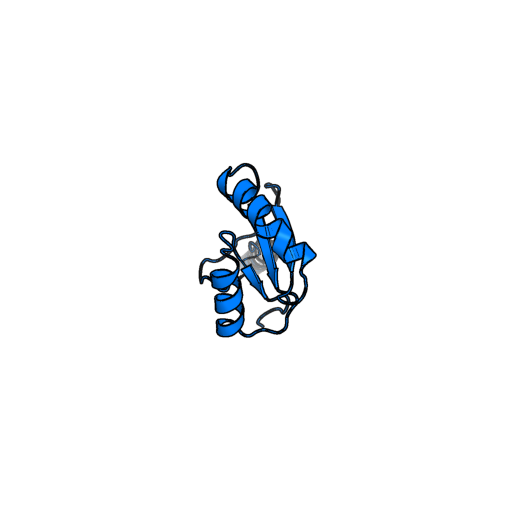.00 97.25 90 ASN A O 1
ATOM 714 N N . ILE A 1 91 ? -5.637 -1.366 -9.359 1.00 97.75 91 ILE A N 1
ATOM 715 C CA . ILE A 1 91 ? -5.708 -1.337 -7.893 1.00 97.75 91 ILE A CA 1
ATOM 716 C C . ILE A 1 91 ? -6.634 -0.194 -7.473 1.00 97.75 91 ILE A C 1
ATOM 718 O O . ILE A 1 91 ? -6.390 0.966 -7.808 1.00 97.75 91 ILE A O 1
ATOM 722 N N . ARG A 1 92 ? -7.700 -0.517 -6.734 1.00 97.06 92 ARG A N 1
ATOM 723 C CA . ARG A 1 92 ? -8.729 0.455 -6.316 1.00 97.06 92 ARG A CA 1
ATOM 724 C C . ARG A 1 92 ? -8.587 0.905 -4.869 1.00 97.06 92 ARG A C 1
ATOM 726 O O . ARG A 1 92 ? -9.219 1.880 -4.477 1.00 97.06 92 ARG A O 1
ATOM 733 N N . PHE A 1 93 ? -7.789 0.192 -4.083 1.00 97.06 93 PHE A N 1
ATOM 734 C CA . PHE A 1 93 ? -7.508 0.520 -2.692 1.00 97.06 93 PHE A CA 1
ATOM 735 C C . PHE A 1 93 ? -6.252 1.409 -2.559 1.00 97.06 93 PHE A C 1
ATOM 737 O O . PHE A 1 93 ? -5.408 1.431 -3.458 1.00 97.06 93 PHE A O 1
ATOM 744 N N . PRO A 1 94 ? -6.108 2.148 -1.445 1.00 96.81 94 PRO A N 1
ATOM 745 C CA . PRO A 1 94 ? -4.938 2.981 -1.157 1.00 96.81 94 PRO A CA 1
ATOM 746 C C . PRO A 1 94 ? -3.612 2.214 -1.214 1.00 96.81 94 PRO A C 1
ATOM 748 O O . PRO A 1 94 ? -3.519 1.113 -0.668 1.00 96.81 94 PRO A O 1
ATOM 751 N N . VAL A 1 95 ? -2.582 2.808 -1.829 1.00 96.31 95 VAL A N 1
ATOM 752 C CA . VAL A 1 95 ? -1.234 2.221 -1.925 1.00 96.31 95 VAL A CA 1
ATOM 753 C C . VAL A 1 95 ? -0.177 3.177 -1.385 1.00 96.31 95 VAL A C 1
ATOM 755 O O . VAL A 1 95 ? -0.192 4.366 -1.703 1.00 96.31 95 VAL A O 1
ATOM 758 N N . VAL A 1 96 ? 0.753 2.646 -0.595 1.00 94.44 96 VAL A N 1
ATOM 759 C CA . VAL A 1 96 ? 1.896 3.372 -0.019 1.00 94.44 96 VAL A CA 1
ATOM 760 C C . VAL A 1 96 ? 3.213 2.704 -0.421 1.00 94.44 96 VAL A C 1
ATOM 762 O O . VAL A 1 96 ? 3.226 1.528 -0.787 1.00 94.44 96 VAL A O 1
ATOM 765 N N . ILE A 1 97 ? 4.318 3.441 -0.336 1.00 90.88 97 ILE A N 1
ATOM 766 C CA . ILE A 1 97 ? 5.678 2.895 -0.469 1.00 90.88 97 ILE A CA 1
ATOM 767 C C . ILE A 1 97 ? 6.115 2.357 0.904 1.00 90.88 97 ILE A C 1
ATOM 769 O O . ILE A 1 97 ? 5.724 2.913 1.932 1.00 90.88 97 ILE A O 1
ATOM 773 N N . SER A 1 98 ? 6.880 1.261 0.946 1.00 78.31 98 SER A N 1
ATOM 774 C CA . SER A 1 98 ? 7.353 0.659 2.205 1.00 78.31 98 SER A CA 1
ATOM 775 C C . SER A 1 98 ? 8.362 1.516 2.974 1.00 78.31 98 SER A C 1
ATOM 777 O O . SER A 1 98 ? 8.561 1.297 4.168 1.00 78.31 98 SER A O 1
ATOM 779 N N . GLU A 1 99 ? 8.999 2.483 2.318 1.00 68.75 99 GLU A N 1
ATOM 780 C CA . GLU A 1 99 ? 9.913 3.417 2.963 1.00 68.75 99 GLU A CA 1
ATOM 781 C C . GLU A 1 99 ? 9.165 4.601 3.575 1.00 68.75 99 GLU A C 1
ATOM 783 O O . GLU A 1 99 ? 8.281 5.210 2.967 1.00 68.75 99 GLU A O 1
ATOM 788 N N . ALA A 1 100 ? 9.547 4.948 4.804 1.00 48.66 100 ALA A N 1
ATOM 789 C CA . ALA A 1 100 ? 9.091 6.172 5.432 1.00 48.66 100 ALA A CA 1
ATOM 790 C C . ALA A 1 100 ? 9.674 7.353 4.651 1.00 48.66 100 ALA A C 1
ATOM 792 O O . ALA A 1 100 ? 10.871 7.625 4.738 1.00 48.66 100 ALA A O 1
ATOM 793 N N . VAL A 1 101 ? 8.827 8.060 3.901 1.00 44.03 101 VAL A N 1
ATOM 794 C CA . VAL A 1 101 ? 9.158 9.404 3.423 1.00 44.03 101 VAL A CA 1
ATOM 795 C C . VAL A 1 101 ? 9.355 10.263 4.675 1.00 44.03 101 VAL A C 1
ATOM 797 O O . VAL A 1 101 ? 8.379 10.627 5.335 1.00 44.03 101 VAL A O 1
ATOM 800 N N . ALA A 1 102 ? 10.618 10.462 5.053 1.00 37.59 102 ALA A N 1
ATOM 801 C CA . ALA A 1 102 ? 11.037 11.335 6.144 1.00 37.59 102 ALA A CA 1
ATOM 802 C C . ALA A 1 102 ? 10.858 12.810 5.767 1.00 37.59 102 ALA A C 1
ATOM 804 O O . ALA A 1 102 ? 11.125 13.158 4.593 1.00 37.59 102 ALA A O 1
#

pLDDT: mean 85.81, std 15.53, range [37.59, 98.19]